Protein AF-A0A963N615-F1 (afdb_monomer)

Solvent-accessible surface area (backbone atoms only — not comparable to full-atom values): 5482 Å² total; per-residue (Å²): 84,89,89,74,76,44,90,75,71,40,63,41,67,49,83,62,44,60,48,84,44,24,34,51,54,95,93,53,89,80,54,91,96,47,40,63,45,58,40,94,87,49,53,70,45,41,28,42,75,44,95,88,59,64,77,44,79,57,93,67,80,101,69,89,62,47,84,44,68,63,87,83,55,93,51,51,59,88,73,82,92,127

pLDDT: mean 92.95, std 6.01, range [63.44, 98.12]

Sequence (82 aa):
QQVLGLPIHDNWWQTETGAIMIANVLAMDIKPGSMGKPLPGIDARLMRRRAGGGIEEVIADDVEGELALRVGWPSMFRGYLG

Radius of gyration: 15.48 Å; Cα contacts (8 Å, |Δi|>4): 114; chains: 1; bounding box: 33×40×45 Å

Structure (mmCIF, N/CA/C/O backbone):
data_AF-A0A963N615-F1
#
_entry.id   AF-A0A963N615-F1
#
loop_
_atom_site.group_PDB
_atom_site.id
_atom_site.type_symbol
_atom_site.label_atom_id
_atom_site.label_alt_id
_atom_site.label_comp_id
_atom_site.label_asym_id
_atom_site.label_entity_id
_atom_site.label_seq_id
_atom_site.pdbx_PDB_ins_code
_atom_site.Cartn_x
_atom_site.Cartn_y
_atom_site.Cartn_z
_atom_site.occupancy
_atom_site.B_iso_or_equiv
_atom_site.auth_seq_id
_atom_site.auth_comp_id
_atom_site.auth_asym_id
_atom_site.auth_atom_id
_atom_site.pdbx_PDB_model_num
ATOM 1 N N . GLN A 1 1 ? 0.211 -3.090 21.056 1.00 63.44 1 GLN A N 1
ATOM 2 C CA . GLN A 1 1 ? -0.949 -3.885 21.522 1.00 63.44 1 GLN A CA 1
ATOM 3 C C . GLN A 1 1 ? -1.037 -3.969 23.041 1.00 63.44 1 GLN A C 1
ATOM 5 O O . GLN A 1 1 ? -2.067 -3.585 23.566 1.00 63.44 1 GLN A O 1
ATOM 10 N N . GLN A 1 2 ? 0.012 -4.386 23.761 1.00 68.31 2 GLN A N 1
ATOM 11 C CA . GLN A 1 2 ? -0.071 -4.606 25.220 1.00 68.31 2 GLN A CA 1
ATOM 12 C C . GLN A 1 2 ? -0.472 -3.369 26.048 1.00 68.31 2 GLN A C 1
ATOM 14 O O . GLN A 1 2 ? -1.112 -3.522 27.077 1.00 68.31 2 GLN A O 1
ATOM 19 N N . VAL A 1 3 ? -0.157 -2.155 25.581 1.00 82.75 3 VAL A N 1
ATOM 20 C CA . VAL A 1 3 ? -0.512 -0.908 26.288 1.00 82.75 3 VAL A CA 1
ATOM 21 C C . VAL A 1 3 ? -1.980 -0.511 26.088 1.00 82.75 3 VAL A C 1
ATOM 23 O O . VAL A 1 3 ? -2.613 -0.032 27.019 1.00 82.75 3 VAL A O 1
ATOM 26 N N . LEU A 1 4 ? -2.527 -0.705 24.881 1.00 86.06 4 LEU A N 1
ATOM 27 C CA . LEU A 1 4 ? -3.880 -0.248 24.524 1.00 86.06 4 LEU A CA 1
ATOM 28 C C . LEU A 1 4 ? -4.939 -1.356 24.606 1.00 86.06 4 LEU A C 1
ATOM 30 O O . LEU A 1 4 ? -6.123 -1.057 24.531 1.00 86.06 4 LEU A O 1
ATOM 34 N N . GLY A 1 5 ? -4.539 -2.631 24.686 1.00 87.19 5 GLY A N 1
ATOM 35 C CA . GLY A 1 5 ? -5.459 -3.776 24.660 1.00 87.19 5 GLY A CA 1
ATOM 36 C C . GLY A 1 5 ? -6.223 -3.955 23.340 1.00 87.19 5 GLY A C 1
ATOM 37 O O . GLY A 1 5 ? -7.101 -4.806 23.260 1.00 87.19 5 GLY A O 1
ATOM 38 N N . LEU A 1 6 ? -5.896 -3.171 22.306 1.00 87.94 6 LEU A N 1
ATOM 39 C CA . LEU A 1 6 ? -6.594 -3.148 21.022 1.00 87.94 6 LEU A CA 1
ATOM 40 C C . LEU A 1 6 ? -5.680 -3.566 19.864 1.00 87.94 6 LEU A C 1
ATOM 42 O O . LEU A 1 6 ? -4.470 -3.287 19.908 1.00 87.94 6 LEU A O 1
ATOM 46 N N . PRO A 1 7 ? -6.235 -4.196 18.809 1.00 86.50 7 PRO A N 1
ATOM 47 C CA . PRO A 1 7 ? -5.492 -4.469 17.591 1.00 86.50 7 PRO A CA 1
ATOM 48 C C . PRO A 1 7 ? -4.998 -3.178 16.924 1.00 86.50 7 PRO A C 1
ATOM 50 O O . PRO A 1 7 ? -5.717 -2.184 16.872 1.00 86.50 7 PRO A O 1
ATOM 53 N N . ILE A 1 8 ? -3.760 -3.183 16.421 1.00 88.69 8 ILE A N 1
ATOM 54 C CA . ILE A 1 8 ? -3.200 -2.044 15.683 1.00 88.69 8 ILE A CA 1
ATOM 55 C C . ILE A 1 8 ? -3.352 -2.329 14.194 1.00 88.69 8 ILE A C 1
ATOM 57 O O . ILE A 1 8 ? -2.789 -3.300 13.695 1.00 88.69 8 ILE A O 1
ATOM 61 N N . HIS A 1 9 ? -4.098 -1.478 13.497 1.00 90.50 9 HIS A N 1
ATOM 62 C CA . HIS A 1 9 ? -4.261 -1.554 12.050 1.00 90.50 9 HIS A CA 1
ATOM 63 C C . HIS A 1 9 ? -3.150 -0.758 11.369 1.00 90.50 9 HIS A C 1
ATOM 65 O O . HIS A 1 9 ? -3.308 0.424 11.054 1.00 90.50 9 HIS A O 1
ATOM 71 N N . ASP A 1 10 ? -2.013 -1.423 11.181 1.00 92.94 10 ASP A N 1
ATOM 72 C CA . ASP A 1 10 ? -0.921 -0.882 10.383 1.00 92.94 10 ASP A CA 1
ATOM 73 C C . ASP A 1 10 ? -1.375 -0.751 8.925 1.00 92.94 10 ASP A C 1
ATOM 75 O O . ASP A 1 10 ? -1.970 -1.677 8.362 1.00 92.94 10 ASP A O 1
ATOM 79 N N . ASN A 1 11 ? -1.165 0.432 8.360 1.00 95.38 11 ASN A N 1
ATOM 80 C CA . ASN A 1 11 ? -1.588 0.782 7.019 1.00 95.38 11 ASN A CA 1
ATOM 81 C C . ASN A 1 11 ? -0.467 1.524 6.300 1.00 95.38 11 ASN A C 1
ATOM 83 O O . ASN A 1 11 ? 0.210 2.376 6.872 1.00 95.38 11 ASN A O 1
ATOM 87 N N . TRP A 1 12 ? -0.299 1.202 5.025 1.00 97.81 12 TRP A N 1
ATOM 88 C CA . TRP A 1 12 ? 0.737 1.772 4.185 1.00 97.81 12 TRP A CA 1
ATOM 89 C C . TRP A 1 12 ? 0.151 2.654 3.095 1.00 97.81 12 TRP A C 1
ATOM 91 O O . TRP A 1 12 ? -0.827 2.294 2.426 1.00 97.81 12 TRP A O 1
ATOM 101 N N . TRP A 1 13 ? 0.790 3.808 2.927 1.00 98.00 13 TRP A N 1
ATOM 102 C CA . TRP A 1 13 ? 0.522 4.800 1.900 1.00 98.00 13 TRP A CA 1
ATOM 103 C C . TRP A 1 13 ? 1.674 5.801 1.802 1.00 98.00 13 TRP A C 1
ATOM 105 O O . TRP A 1 13 ? 2.585 5.811 2.631 1.00 98.00 13 TRP A O 1
ATOM 115 N N . GLN A 1 14 ? 1.616 6.660 0.789 1.00 98.12 14 GLN A N 1
ATOM 116 C CA . GLN A 1 14 ? 2.523 7.797 0.605 1.00 98.12 14 GLN A CA 1
ATOM 117 C C . GLN A 1 14 ? 1.740 9.032 0.151 1.00 98.12 14 GLN A C 1
ATOM 119 O O . GLN A 1 14 ? 0.606 8.910 -0.326 1.00 98.12 14 GLN A O 1
ATOM 124 N N . THR A 1 15 ? 2.347 10.216 0.230 1.00 97.25 15 THR A N 1
ATOM 125 C CA . THR A 1 15 ? 1.739 11.478 -0.228 1.00 97.25 15 THR A CA 1
ATOM 126 C C . THR A 1 15 ? 1.184 11.363 -1.652 1.00 97.25 15 THR A C 1
ATOM 128 O O . THR A 1 15 ? 0.052 11.759 -1.916 1.00 97.25 15 THR A O 1
ATOM 131 N N . GLU A 1 16 ? 1.933 10.727 -2.553 1.00 97.75 16 GLU A N 1
ATOM 132 C CA . GLU A 1 16 ? 1.609 10.539 -3.970 1.00 97.75 16 GLU A CA 1
ATOM 133 C C . GLU A 1 16 ? 0.417 9.593 -4.204 1.00 97.75 16 GLU A C 1
ATOM 135 O O . GLU A 1 16 ? -0.212 9.591 -5.265 1.00 97.75 16 GLU A O 1
ATOM 140 N N . THR A 1 17 ? 0.081 8.776 -3.209 1.00 97.62 17 THR A N 1
ATOM 141 C CA . THR A 1 17 ? -1.040 7.834 -3.292 1.00 97.62 17 THR A CA 1
ATOM 142 C C . THR A 1 17 ? -2.365 8.478 -2.871 1.00 97.62 17 THR A C 1
ATOM 144 O O . THR A 1 17 ? -3.433 8.039 -3.309 1.00 97.62 17 THR A O 1
ATOM 147 N N . GLY A 1 18 ? -2.304 9.537 -2.054 1.00 97.62 18 GLY A N 1
ATOM 148 C CA . GLY A 1 18 ? -3.447 10.331 -1.595 1.00 97.62 18 GLY A CA 1
ATOM 149 C C . GLY A 1 18 ? -4.398 9.636 -0.611 1.00 97.62 18 GLY A C 1
ATOM 150 O O . GLY A 1 18 ? -5.313 10.282 -0.108 1.00 97.62 18 GLY A O 1
ATOM 151 N N . ALA A 1 19 ? -4.216 8.342 -0.335 1.00 97.38 19 ALA A N 1
ATOM 152 C CA . ALA A 1 19 ? -5.051 7.555 0.571 1.00 97.38 19 ALA A CA 1
ATOM 153 C C . ALA A 1 19 ? -4.327 6.270 1.009 1.00 97.38 19 ALA A C 1
ATOM 155 O O . ALA A 1 19 ? -3.272 5.939 0.480 1.00 97.38 19 ALA A O 1
ATOM 156 N N . ILE A 1 20 ? -4.923 5.516 1.936 1.00 97.75 20 ILE A N 1
ATOM 157 C CA . ILE A 1 20 ? -4.434 4.190 2.343 1.00 97.75 20 ILE A CA 1
ATOM 158 C C . ILE A 1 20 ? -4.446 3.224 1.150 1.00 97.75 20 ILE A C 1
ATOM 160 O O . ILE A 1 20 ? -5.465 3.108 0.473 1.00 97.75 20 ILE A O 1
ATOM 164 N N . MET A 1 21 ? -3.339 2.511 0.915 1.00 98.12 21 MET A N 1
ATOM 165 C CA . MET A 1 21 ? -3.197 1.567 -0.205 1.00 98.12 21 MET A CA 1
ATOM 166 C C . MET A 1 21 ? -3.223 0.104 0.253 1.00 98.12 21 MET A C 1
ATOM 168 O O . MET A 1 21 ? -3.860 -0.738 -0.383 1.00 98.12 21 MET A O 1
ATOM 172 N N . ILE A 1 22 ? -2.548 -0.203 1.363 1.00 97.94 22 ILE A N 1
ATOM 173 C CA . ILE A 1 22 ? -2.448 -1.550 1.945 1.00 97.94 22 ILE A CA 1
ATOM 174 C C . ILE A 1 22 ? -2.830 -1.444 3.419 1.00 97.94 22 ILE A C 1
ATOM 176 O O . ILE A 1 22 ? -2.326 -0.563 4.116 1.00 97.94 22 ILE A O 1
ATOM 180 N N . ALA A 1 23 ? -3.734 -2.302 3.884 1.00 96.69 23 ALA A N 1
ATOM 181 C CA . ALA A 1 23 ? -4.161 -2.318 5.279 1.00 96.69 23 ALA A CA 1
ATOM 182 C C . ALA A 1 23 ? -4.645 -3.705 5.717 1.00 96.69 23 ALA A C 1
ATOM 184 O O . ALA A 1 23 ? -5.047 -4.548 4.910 1.00 96.69 23 ALA A O 1
ATOM 185 N N . ASN A 1 24 ? -4.687 -3.912 7.032 1.00 94.94 24 ASN A N 1
ATOM 186 C CA . ASN A 1 24 ? -5.480 -4.981 7.631 1.00 94.94 24 ASN A CA 1
ATOM 187 C C . ASN A 1 24 ? -6.942 -4.529 7.754 1.00 94.94 24 ASN A C 1
ATOM 189 O O . ASN A 1 24 ? -7.230 -3.544 8.439 1.00 94.94 24 ASN A O 1
ATOM 193 N N . VAL A 1 25 ? -7.870 -5.257 7.129 1.00 89.56 25 VAL A N 1
ATOM 194 C CA . VAL A 1 25 ? -9.316 -5.030 7.300 1.00 89.56 25 VAL A CA 1
ATOM 195 C C . VAL A 1 25 ? -9.870 -5.878 8.445 1.00 89.56 25 VAL A C 1
ATOM 197 O O . VAL A 1 25 ? -9.272 -6.879 8.823 1.00 89.56 25 VAL A O 1
ATOM 200 N N . LEU A 1 26 ? -11.040 -5.508 8.976 1.00 85.44 26 LEU A N 1
ATOM 201 C CA . LEU A 1 26 ? -11.682 -6.200 10.108 1.00 85.44 26 LEU A CA 1
ATOM 202 C C . LEU A 1 26 ? -11.875 -7.714 9.901 1.00 85.44 26 LEU A C 1
ATOM 204 O O . LEU A 1 26 ? -11.960 -8.452 10.873 1.00 85.44 26 LEU A O 1
ATOM 208 N N . ALA A 1 27 ? -11.950 -8.171 8.650 1.00 88.44 27 ALA A N 1
ATOM 209 C CA . ALA A 1 27 ? -12.128 -9.578 8.298 1.00 88.44 27 ALA A CA 1
ATOM 210 C C . ALA A 1 27 ? -10.812 -10.387 8.232 1.00 88.44 27 ALA A C 1
ATOM 212 O O . ALA A 1 27 ? -10.828 -11.518 7.752 1.00 88.44 27 ALA A O 1
ATOM 213 N N . MET A 1 28 ? -9.674 -9.815 8.640 1.00 89.75 28 MET A N 1
ATOM 214 C CA . MET A 1 28 ? -8.352 -10.444 8.555 1.00 89.75 28 MET A CA 1
ATOM 215 C C . MET A 1 28 ? -7.677 -10.554 9.922 1.00 89.75 28 MET A C 1
ATOM 217 O O . MET A 1 28 ? -7.785 -9.653 10.754 1.00 89.75 28 MET A O 1
ATOM 221 N N . ASP A 1 29 ? -6.893 -11.617 10.102 1.00 91.25 29 ASP A N 1
ATOM 222 C CA . ASP A 1 29 ? -5.970 -11.727 11.228 1.00 91.25 29 ASP A CA 1
ATOM 223 C C . ASP A 1 29 ? -4.853 -10.681 11.114 1.00 91.25 29 ASP A C 1
ATOM 225 O O . ASP A 1 29 ? -4.213 -10.539 10.069 1.00 91.25 29 ASP A O 1
ATOM 229 N N . ILE A 1 30 ? -4.591 -9.964 12.210 1.00 92.12 30 ILE A N 1
ATOM 230 C CA . ILE A 1 30 ? -3.557 -8.925 12.264 1.00 92.12 30 ILE A CA 1
ATOM 231 C C . ILE A 1 30 ? -2.253 -9.520 12.787 1.00 92.12 30 ILE A C 1
ATOM 233 O O . ILE A 1 30 ? -2.126 -9.827 13.975 1.00 92.12 30 ILE A O 1
ATOM 237 N N . LYS A 1 31 ? -1.244 -9.600 11.915 1.00 91.19 31 LYS A N 1
ATOM 238 C CA . LYS A 1 31 ? 0.136 -9.920 12.301 1.00 91.19 31 LYS A CA 1
ATOM 239 C C . LYS A 1 31 ? 0.868 -8.630 12.706 1.00 91.19 31 LYS A C 1
ATOM 241 O O . LYS A 1 31 ? 0.970 -7.726 11.877 1.00 91.19 31 LYS A O 1
ATOM 246 N N . PRO A 1 32 ? 1.408 -8.516 13.936 1.00 90.06 32 PRO A N 1
ATOM 247 C CA . PRO A 1 32 ? 2.164 -7.334 14.349 1.00 90.06 32 PRO A CA 1
ATOM 248 C C . PRO A 1 32 ? 3.303 -6.997 13.375 1.00 90.06 32 PRO A C 1
ATOM 250 O O . PRO A 1 32 ? 4.089 -7.872 13.017 1.00 90.06 32 PRO A O 1
ATOM 253 N N . GLY A 1 33 ? 3.369 -5.734 12.944 1.00 88.62 33 GLY A N 1
ATOM 254 C CA . GLY A 1 33 ? 4.347 -5.244 11.963 1.00 88.62 33 GLY A CA 1
ATOM 255 C C . GLY A 1 33 ? 4.027 -5.576 10.500 1.00 88.62 33 GLY A C 1
ATOM 256 O O . GLY A 1 33 ? 4.799 -5.217 9.619 1.00 88.62 33 GLY A O 1
ATOM 257 N N . SER A 1 34 ? 2.914 -6.263 10.217 1.00 93.19 34 SER A N 1
ATOM 258 C CA . SER A 1 34 ? 2.426 -6.464 8.853 1.00 93.19 34 SER A CA 1
ATOM 259 C C . SER A 1 34 ? 1.384 -5.413 8.493 1.00 93.19 34 SER A C 1
ATOM 261 O O . SER A 1 34 ? 0.382 -5.252 9.189 1.00 93.19 34 SER A O 1
ATOM 263 N N . MET A 1 35 ? 1.574 -4.780 7.338 1.00 94.38 35 MET A N 1
ATOM 264 C CA . MET A 1 35 ? 0.657 -3.784 6.775 1.00 94.38 35 MET A CA 1
ATOM 265 C C . MET A 1 35 ? -0.621 -4.419 6.188 1.00 94.38 35 MET A C 1
ATOM 267 O O . MET A 1 35 ? -1.532 -3.706 5.788 1.00 94.38 35 MET A O 1
ATOM 271 N N . GLY A 1 36 ? -0.722 -5.753 6.131 1.00 94.81 36 GLY A N 1
ATOM 272 C CA . GLY A 1 36 ? -1.894 -6.465 5.615 1.00 94.81 36 GLY A CA 1
ATOM 273 C C . GLY A 1 36 ? -1.855 -6.692 4.102 1.00 94.81 36 GLY A C 1
ATOM 274 O O . GLY A 1 36 ? -0.841 -7.133 3.561 1.00 94.81 36 GLY A O 1
ATOM 275 N N . LYS A 1 37 ? -2.983 -6.454 3.422 1.00 95.69 37 LYS A N 1
ATOM 276 C CA . LYS A 1 37 ? -3.158 -6.704 1.980 1.00 95.69 37 LYS A CA 1
ATOM 277 C C . LYS A 1 37 ? -3.633 -5.441 1.250 1.00 95.69 37 LYS A C 1
ATOM 279 O O . LYS A 1 37 ? -4.155 -4.532 1.901 1.00 95.69 37 LYS A O 1
ATOM 284 N N . PRO A 1 38 ? -3.452 -5.356 -0.081 1.00 96.94 38 PRO A N 1
ATOM 285 C CA . PRO A 1 38 ? -3.974 -4.240 -0.864 1.00 96.94 38 PRO A CA 1
ATOM 286 C C . PRO A 1 38 ? -5.482 -4.086 -0.673 1.00 96.94 38 PRO A C 1
ATOM 288 O O . PRO A 1 38 ? -6.215 -5.080 -0.642 1.00 96.94 38 PRO A O 1
ATOM 291 N N . LEU A 1 39 ? -5.945 -2.843 -0.533 1.00 96.06 39 LEU A N 1
ATOM 292 C CA . LEU A 1 39 ? -7.376 -2.558 -0.459 1.00 96.06 39 LEU A CA 1
ATOM 293 C C . LEU A 1 39 ? -8.080 -2.909 -1.783 1.00 96.06 39 LEU A C 1
ATOM 295 O O . LEU A 1 39 ? -7.444 -2.916 -2.841 1.00 96.06 39 LEU A O 1
ATOM 299 N N . PRO A 1 40 ? -9.403 -3.164 -1.765 1.00 94.44 40 PRO A N 1
ATOM 300 C CA . PRO A 1 40 ? -10.163 -3.396 -2.989 1.00 94.44 40 PRO A CA 1
ATOM 301 C C . PRO A 1 40 ? -9.949 -2.278 -4.021 1.00 94.44 40 PRO A C 1
ATOM 303 O O . PRO A 1 40 ? -10.130 -1.101 -3.719 1.00 94.44 40 PRO A O 1
ATOM 306 N N . GLY A 1 41 ? -9.569 -2.657 -5.243 1.00 94.38 41 GLY A N 1
ATOM 307 C CA . GLY A 1 41 ? -9.268 -1.724 -6.336 1.00 94.38 41 GLY A CA 1
ATOM 308 C C . GLY A 1 41 ? -7.806 -1.267 -6.421 1.00 94.38 41 GLY A C 1
ATOM 309 O O . GLY A 1 41 ? -7.445 -0.631 -7.409 1.00 94.38 41 GLY A O 1
ATOM 310 N N . ILE A 1 42 ? -6.957 -1.616 -5.448 1.00 97.69 42 ILE A N 1
ATOM 311 C CA . ILE A 1 42 ? -5.511 -1.369 -5.493 1.00 97.69 42 ILE A CA 1
ATOM 312 C C . ILE A 1 42 ? -4.792 -2.630 -5.982 1.00 97.69 42 ILE A C 1
ATOM 314 O O . ILE A 1 42 ? -4.838 -3.677 -5.339 1.00 97.69 42 ILE A O 1
ATOM 318 N N . ASP A 1 43 ? -4.103 -2.526 -7.119 1.00 96.88 43 ASP A N 1
ATOM 319 C CA . ASP A 1 43 ? -3.257 -3.594 -7.665 1.00 96.88 43 ASP A CA 1
ATOM 320 C C . ASP A 1 43 ? -1.793 -3.311 -7.303 1.00 96.88 43 ASP A C 1
ATOM 322 O O . ASP A 1 43 ? -1.107 -2.539 -7.980 1.00 96.88 43 ASP A O 1
ATOM 326 N N . ALA A 1 44 ? -1.349 -3.897 -6.187 1.00 97.19 44 ALA A N 1
ATOM 327 C CA . ALA A 1 44 ? 0.016 -3.786 -5.684 1.00 97.19 44 ALA A CA 1
ATOM 328 C C . ALA A 1 44 ? 0.829 -5.037 -6.026 1.00 97.19 44 ALA A C 1
ATOM 330 O O . ALA A 1 44 ? 0.372 -6.161 -5.807 1.00 97.19 44 ALA A O 1
ATOM 331 N N . ARG A 1 45 ? 2.047 -4.839 -6.529 1.00 96.81 45 ARG A N 1
ATOM 332 C CA . ARG A 1 45 ? 2.952 -5.893 -6.993 1.00 96.81 45 ARG A CA 1
ATOM 333 C C . ARG A 1 45 ? 4.346 -5.693 -6.433 1.00 96.81 45 ARG A C 1
ATOM 335 O O . ARG A 1 45 ? 4.795 -4.563 -6.257 1.00 96.81 45 ARG A O 1
ATOM 342 N N . LEU A 1 46 ? 5.035 -6.803 -6.205 1.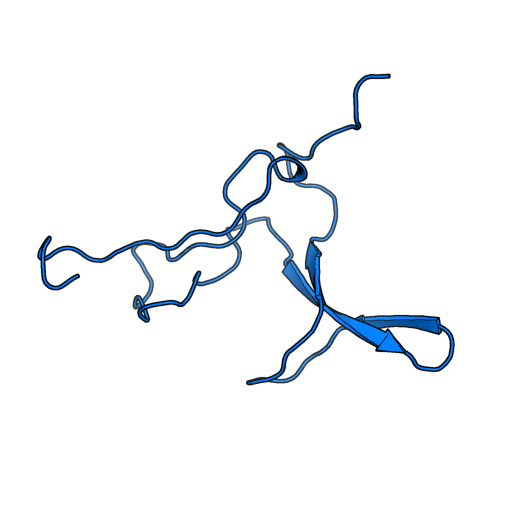00 96.94 46 LEU A N 1
ATOM 343 C CA . LEU A 1 46 ? 6.460 -6.789 -5.932 1.00 96.94 46 LEU A CA 1
ATOM 344 C C . LEU A 1 46 ? 7.204 -6.845 -7.264 1.00 96.94 46 LEU A C 1
ATOM 346 O O . LEU A 1 46 ? 6.941 -7.721 -8.084 1.00 96.94 46 LEU A O 1
ATOM 350 N N . MET A 1 47 ? 8.119 -5.913 -7.486 1.00 96.12 47 MET A N 1
ATOM 351 C CA . MET A 1 47 ? 8.903 -5.809 -8.710 1.00 96.12 47 MET A CA 1
ATOM 352 C C . MET A 1 47 ? 10.394 -5.943 -8.403 1.00 96.12 47 MET A C 1
ATOM 354 O O . MET A 1 47 ? 10.854 -5.656 -7.300 1.00 96.12 47 MET A O 1
ATOM 358 N N . ARG A 1 48 ? 11.184 -6.352 -9.390 1.00 95.88 48 ARG A N 1
ATOM 359 C CA . ARG A 1 48 ? 12.647 -6.386 -9.304 1.00 95.88 48 ARG A CA 1
ATOM 360 C C . ARG A 1 48 ? 13.264 -5.850 -10.587 1.00 95.88 48 ARG A C 1
ATOM 362 O O . ARG A 1 48 ? 12.742 -6.072 -11.678 1.00 95.88 48 ARG A O 1
ATOM 369 N N . ARG A 1 49 ? 14.398 -5.155 -10.462 1.00 93.81 49 ARG A N 1
ATOM 370 C CA . ARG A 1 49 ? 15.206 -4.739 -11.615 1.00 93.81 49 ARG A CA 1
ATOM 371 C C . ARG A 1 49 ? 15.980 -5.922 -12.173 1.00 93.81 49 ARG A C 1
ATOM 373 O O . ARG A 1 49 ? 16.677 -6.616 -11.435 1.00 93.81 49 ARG A O 1
ATOM 380 N N . ARG A 1 50 ? 15.904 -6.114 -13.487 1.00 92.12 50 ARG A N 1
ATOM 381 C CA . ARG A 1 50 ? 16.727 -7.105 -14.189 1.00 92.12 50 ARG A CA 1
ATOM 382 C C . ARG A 1 50 ? 18.138 -6.569 -14.407 1.00 92.12 50 ARG A C 1
ATOM 384 O O . ARG A 1 50 ? 18.323 -5.379 -14.651 1.00 92.12 50 ARG A O 1
ATOM 391 N N . ALA A 1 51 ? 19.124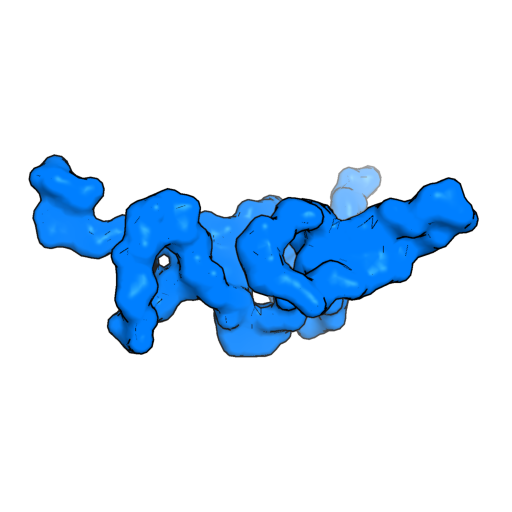 -7.466 -14.419 1.00 84.69 51 ALA A N 1
ATOM 392 C CA . ALA A 1 51 ? 20.526 -7.119 -14.675 1.00 84.69 51 ALA A CA 1
ATOM 393 C C . ALA A 1 51 ? 20.749 -6.445 -16.048 1.00 84.69 51 ALA A C 1
ATOM 395 O O . ALA A 1 51 ? 21.645 -5.621 -16.188 1.00 84.69 51 ALA A O 1
ATOM 396 N N . GLY A 1 52 ? 19.913 -6.755 -17.046 1.00 87.19 52 GLY A N 1
ATOM 397 C CA . GLY A 1 52 ? 19.941 -6.136 -18.379 1.00 87.19 52 GLY A CA 1
ATOM 398 C C . GLY A 1 52 ? 19.075 -4.879 -18.530 1.00 87.19 52 GLY A C 1
ATOM 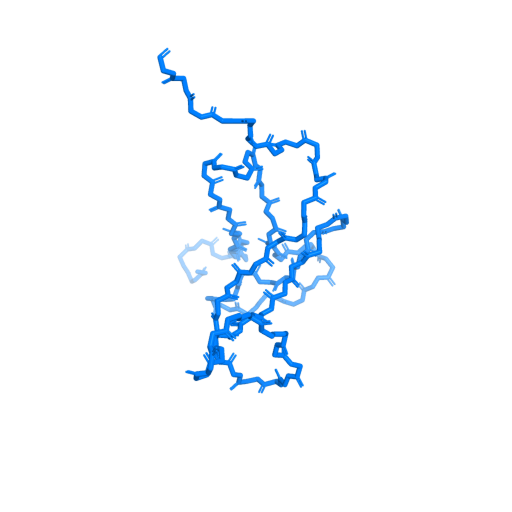399 O O . GLY A 1 52 ? 18.875 -4.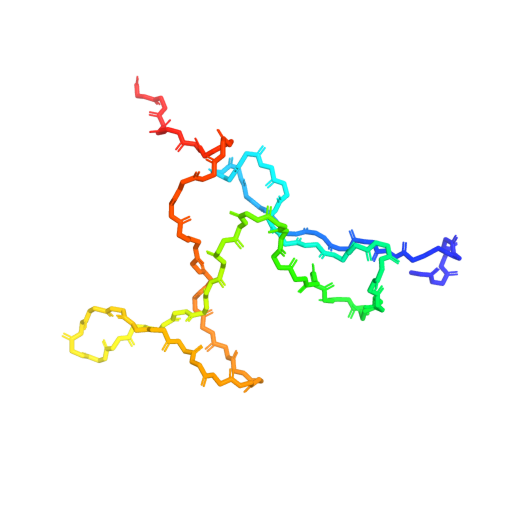421 -19.652 1.00 87.19 52 GLY A O 1
ATOM 400 N N . GLY A 1 53 ? 18.531 -4.341 -17.434 1.00 88.56 53 GLY A N 1
ATOM 401 C CA . GLY A 1 53 ? 17.555 -3.252 -17.454 1.00 88.56 53 GLY A CA 1
ATOM 402 C C . GLY A 1 53 ? 16.101 -3.732 -17.547 1.00 88.56 53 GLY A C 1
ATOM 403 O O . GLY A 1 53 ? 15.809 -4.885 -17.867 1.00 88.56 53 GLY A O 1
ATOM 404 N N . GLY A 1 54 ? 15.173 -2.826 -17.232 1.00 90.81 54 GLY A N 1
ATOM 405 C CA . GLY A 1 54 ? 13.745 -3.127 -17.107 1.00 90.81 54 GLY A CA 1
ATOM 406 C C . GLY A 1 54 ? 13.350 -3.677 -15.732 1.00 90.81 54 GLY A C 1
ATOM 407 O O . GLY A 1 54 ? 14.185 -3.858 -14.842 1.00 90.81 54 GLY A O 1
ATOM 408 N N . ILE A 1 55 ? 12.050 -3.916 -15.568 1.00 93.62 55 ILE A N 1
ATOM 409 C CA . ILE A 1 55 ? 11.445 -4.432 -14.337 1.00 93.62 55 ILE A CA 1
ATOM 410 C C . ILE A 1 55 ? 10.689 -5.725 -14.625 1.00 93.62 55 ILE A C 1
ATOM 412 O O . ILE A 1 55 ? 10.143 -5.906 -15.714 1.00 93.62 55 ILE A O 1
ATOM 416 N N . GLU A 1 56 ? 10.643 -6.609 -13.639 1.00 94.88 56 GLU A N 1
ATOM 417 C CA . GLU A 1 56 ? 9.828 -7.818 -13.670 1.00 94.88 56 GLU A CA 1
ATOM 418 C C . GLU A 1 56 ? 9.055 -8.005 -12.379 1.00 94.88 56 GLU A C 1
ATOM 420 O O . GLU A 1 56 ? 9.510 -7.577 -11.320 1.00 94.88 56 GLU A O 1
ATOM 425 N N . GLU A 1 57 ? 7.887 -8.630 -12.485 1.00 96.19 57 GLU A N 1
ATOM 426 C CA . GLU A 1 57 ? 7.085 -8.999 -11.325 1.00 96.19 57 GLU A CA 1
ATOM 427 C C . GLU A 1 57 ? 7.722 -10.190 -10.610 1.00 96.19 57 GLU A C 1
ATOM 429 O O . GLU A 1 57 ? 8.141 -11.166 -11.236 1.00 96.19 57 GLU A O 1
ATOM 434 N N . VAL A 1 58 ? 7.781 -10.106 -9.287 1.00 95.94 58 VAL A N 1
ATOM 435 C CA . VAL A 1 58 ? 8.245 -11.176 -8.416 1.00 95.94 58 VAL A CA 1
ATOM 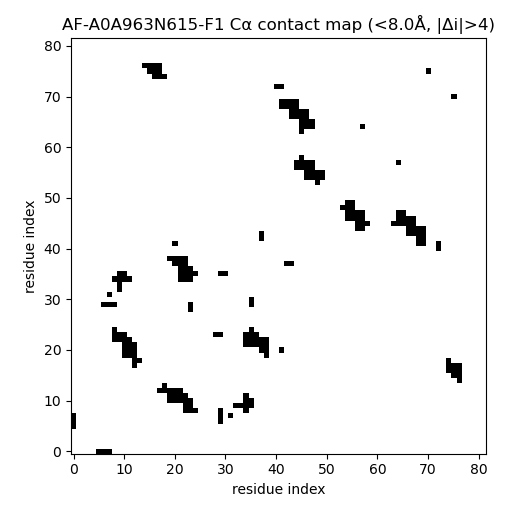436 C C . VAL A 1 58 ? 7.024 -11.937 -7.911 1.00 95.94 58 VAL A C 1
ATOM 438 O O . VAL A 1 58 ? 6.242 -11.417 -7.119 1.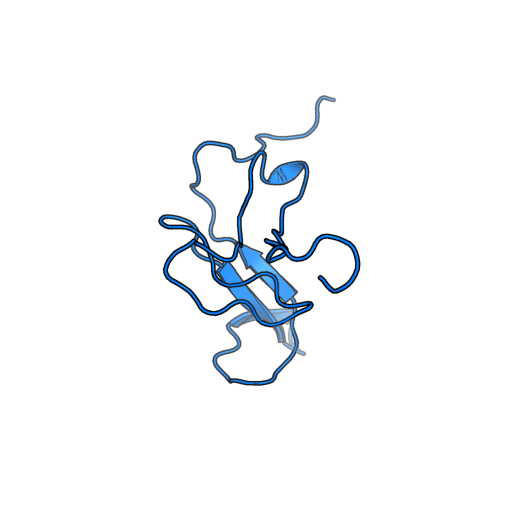00 95.94 58 VAL A O 1
ATOM 441 N N . ILE A 1 59 ? 6.875 -13.178 -8.376 1.00 92.38 59 ILE A N 1
ATOM 442 C CA . ILE A 1 59 ? 5.787 -14.090 -7.999 1.00 92.38 59 ILE A CA 1
ATOM 443 C C . ILE A 1 59 ? 6.388 -15.219 -7.155 1.00 92.38 59 ILE A C 1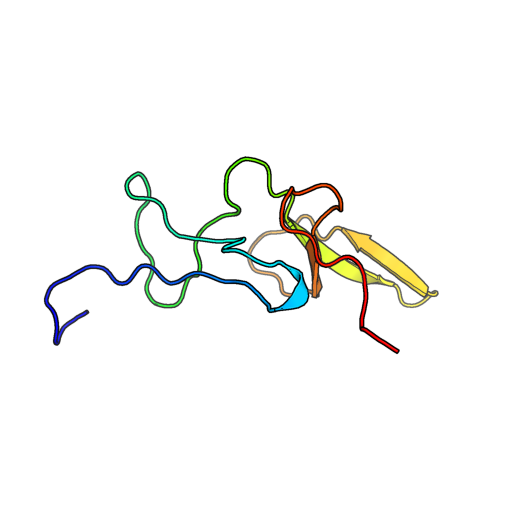
ATOM 445 O O . ILE A 1 59 ? 6.560 -16.345 -7.618 1.00 92.38 59 ILE A O 1
ATOM 449 N N . ALA A 1 60 ? 6.801 -14.884 -5.938 1.00 93.25 60 ALA A N 1
ATOM 450 C CA . ALA A 1 60 ? 7.271 -15.837 -4.941 1.00 93.25 60 ALA A CA 1
ATOM 451 C C . ALA A 1 60 ? 6.903 -15.329 -3.544 1.00 93.25 60 ALA A C 1
ATOM 453 O O . ALA A 1 60 ? 6.786 -14.120 -3.335 1.00 93.25 60 ALA A O 1
ATOM 454 N N . ASP A 1 61 ? 6.731 -16.256 -2.608 1.00 94.00 61 ASP A N 1
ATOM 455 C CA . ASP A 1 61 ? 6.501 -15.939 -1.200 1.00 94.00 61 ASP A CA 1
ATOM 456 C C . ASP A 1 61 ? 7.835 -15.660 -0.488 1.00 94.00 61 ASP A C 1
ATOM 458 O O . ASP A 1 61 ? 8.893 -16.093 -0.946 1.00 94.00 61 ASP A O 1
ATOM 462 N N . ASP A 1 62 ? 7.779 -14.939 0.637 1.00 93.88 62 ASP A N 1
ATOM 463 C CA . ASP A 1 62 ? 8.923 -14.654 1.521 1.00 93.88 62 ASP A CA 1
ATOM 464 C C . ASP A 1 62 ? 10.159 -14.056 0.815 1.00 93.88 62 ASP A C 1
ATOM 466 O O . ASP A 1 62 ? 11.309 -14.345 1.152 1.00 93.88 62 ASP A O 1
ATOM 470 N N . VAL A 1 63 ? 9.925 -13.181 -0.164 1.00 95.25 63 VAL A N 1
ATOM 471 C CA . VAL A 1 63 ? 10.972 -12.460 -0.899 1.00 95.25 63 VAL A CA 1
ATOM 472 C C . VAL A 1 63 ? 10.769 -10.952 -0.850 1.00 95.25 63 VAL A C 1
ATOM 474 O O . VAL A 1 63 ? 9.651 -10.445 -0.775 1.00 95.25 63 VAL A O 1
ATOM 477 N N . GLU A 1 64 ? 11.880 -10.229 -0.955 1.00 93.75 64 GLU A N 1
ATOM 478 C CA . GLU A 1 64 ? 11.903 -8.771 -1.017 1.00 93.75 64 GLU A CA 1
ATOM 479 C C . GLU A 1 64 ? 12.056 -8.253 -2.457 1.00 93.75 64 GLU A C 1
ATOM 481 O O . GLU A 1 64 ? 12.585 -8.924 -3.360 1.00 93.75 64 GLU A O 1
ATOM 486 N N . GLY A 1 65 ? 11.592 -7.021 -2.659 1.00 94.19 65 GLY A N 1
ATOM 487 C CA . GLY A 1 65 ? 11.595 -6.307 -3.930 1.00 94.19 65 GLY A CA 1
ATOM 488 C C . GLY A 1 65 ? 11.010 -4.900 -3.790 1.00 94.19 65 GLY A C 1
ATOM 489 O O . GLY A 1 65 ? 10.720 -4.428 -2.693 1.00 94.19 65 GLY A O 1
ATOM 490 N N . GLU A 1 66 ? 10.841 -4.225 -4.918 1.00 95.81 66 GLU A N 1
ATOM 491 C CA . GLU A 1 66 ? 10.269 -2.883 -4.997 1.00 95.81 66 GLU A CA 1
ATOM 492 C C . GLU A 1 66 ? 8.737 -2.971 -5.022 1.00 95.81 66 GLU A C 1
ATOM 494 O O . GLU A 1 66 ? 8.166 -3.640 -5.883 1.00 95.81 66 GLU A O 1
ATOM 499 N N . LEU A 1 67 ? 8.055 -2.292 -4.097 1.00 96.56 67 LEU A N 1
ATOM 500 C CA . LEU A 1 67 ? 6.595 -2.211 -4.101 1.00 96.56 67 LEU A CA 1
ATOM 501 C C . LEU A 1 67 ? 6.130 -1.258 -5.209 1.00 96.56 67 LEU A C 1
ATOM 503 O O . LEU A 1 67 ? 6.429 -0.066 -5.176 1.00 96.56 67 LEU A O 1
ATOM 507 N N . ALA A 1 68 ? 5.373 -1.777 -6.172 1.00 96.69 68 ALA A N 1
ATOM 508 C CA . ALA A 1 68 ? 4.791 -1.007 -7.262 1.00 96.69 68 ALA A CA 1
ATOM 509 C C . ALA A 1 68 ? 3.262 -1.082 -7.229 1.00 96.69 68 ALA A C 1
ATOM 511 O O . ALA A 1 68 ? 2.686 -2.121 -6.911 1.00 96.69 68 ALA A O 1
ATOM 512 N N . LEU A 1 69 ? 2.603 0.011 -7.610 1.00 97.25 69 LEU A N 1
ATOM 513 C CA . LEU A 1 69 ? 1.152 0.074 -7.767 1.00 97.25 69 LEU A CA 1
ATOM 514 C C . LEU A 1 69 ? 0.807 0.280 -9.242 1.00 97.25 69 LEU A C 1
ATOM 516 O O . LEU A 1 69 ? 1.364 1.168 -9.894 1.00 97.25 69 LEU A O 1
ATOM 520 N N . ARG A 1 70 ? -0.137 -0.497 -9.778 1.00 96.25 70 ARG A N 1
ATOM 521 C CA . ARG A 1 70 ? -0.694 -0.217 -11.106 1.00 96.25 70 ARG A CA 1
ATOM 522 C C . ARG A 1 70 ? -1.511 1.067 -11.049 1.00 96.25 70 ARG A C 1
ATOM 524 O O . ARG A 1 70 ? -2.366 1.233 -10.183 1.00 96.25 70 ARG A O 1
ATOM 531 N N . VAL A 1 71 ? -1.26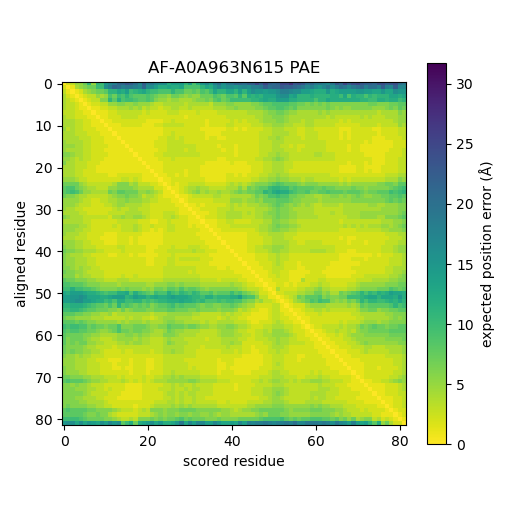6 1.963 -12.002 1.00 95.56 71 VAL A N 1
ATOM 532 C CA . VAL A 1 71 ? -1.970 3.247 -12.081 1.00 95.56 71 VAL A CA 1
ATOM 533 C C . VAL A 1 71 ? -3.478 3.072 -12.288 1.00 95.56 71 VAL A C 1
ATOM 535 O O . VAL A 1 71 ? -3.904 2.127 -12.951 1.00 95.56 71 VAL A O 1
ATOM 538 N N . GLY A 1 72 ? -4.277 4.011 -11.769 1.00 95.12 72 GLY A N 1
ATOM 539 C CA . GLY A 1 72 ? -5.725 4.051 -12.020 1.00 95.12 72 GLY A CA 1
ATOM 540 C C . GLY A 1 72 ? -6.628 4.241 -10.800 1.00 95.12 72 GLY A C 1
ATOM 541 O O . GLY A 1 72 ? -7.845 4.233 -10.966 1.00 95.12 72 GLY A O 1
ATOM 542 N N . TRP A 1 73 ? -6.087 4.427 -9.591 1.00 97.06 73 TRP A N 1
ATOM 543 C CA . TRP A 1 73 ? -6.920 4.680 -8.410 1.00 97.06 73 TRP A CA 1
ATOM 544 C C . TRP A 1 73 ? -7.388 6.1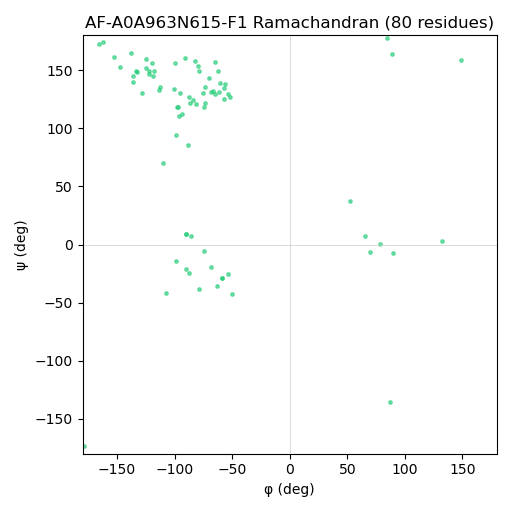51 -8.317 1.00 97.06 73 TRP A C 1
ATOM 546 O O . TRP A 1 73 ? -6.706 7.047 -8.825 1.00 97.06 73 TRP A O 1
ATOM 556 N N . PRO A 1 74 ? -8.531 6.443 -7.659 1.00 96.69 74 PRO A N 1
ATOM 557 C CA . PRO A 1 74 ? -9.152 7.774 -7.701 1.00 96.69 74 PRO A CA 1
ATOM 558 C C . PRO A 1 74 ? -8.323 8.915 -7.093 1.00 96.69 74 PRO A C 1
ATOM 560 O O . PRO A 1 74 ? -8.357 10.032 -7.603 1.00 96.69 74 PRO A O 1
ATOM 563 N N . SER A 1 75 ? -7.580 8.645 -6.016 1.00 97.12 75 SER A N 1
ATOM 564 C CA . SER A 1 75 ? -6.792 9.642 -5.271 1.00 97.12 75 SER A CA 1
ATOM 565 C C . SER A 1 75 ? -5.356 9.816 -5.779 1.00 97.12 75 SER A C 1
ATOM 567 O O . SER A 1 75 ? -4.556 10.472 -5.117 1.00 97.12 75 SER A O 1
ATOM 569 N N . MET A 1 76 ? -5.009 9.222 -6.925 1.00 97.25 76 MET A N 1
ATOM 570 C CA . MET A 1 76 ? -3.661 9.288 -7.490 1.00 97.25 76 MET A CA 1
ATOM 571 C C . MET A 1 76 ? -3.216 10.734 -7.709 1.00 97.25 76 MET A C 1
ATOM 573 O O . MET A 1 76 ? -3.865 11.502 -8.429 1.00 97.25 76 MET A O 1
ATOM 577 N N . PHE A 1 77 ? -2.067 11.073 -7.128 1.00 96.25 77 PHE A N 1
ATOM 578 C CA . PHE A 1 77 ? -1.423 12.359 -7.325 1.00 96.25 77 PHE A CA 1
ATOM 579 C C . PHE A 1 77 ? -1.146 12.612 -8.808 1.00 96.25 77 PHE A C 1
ATOM 581 O O . PHE A 1 77 ? -0.677 11.736 -9.534 1.00 96.25 77 PHE A O 1
ATOM 588 N N . ARG A 1 78 ? -1.464 13.823 -9.272 1.00 94.31 78 ARG A N 1
ATOM 589 C CA . ARG A 1 78 ? -1.383 14.178 -10.697 1.00 94.31 78 ARG A CA 1
ATOM 590 C C . ARG A 1 78 ? -0.030 14.748 -11.109 1.00 94.31 78 ARG A C 1
ATOM 592 O O . ARG A 1 78 ? 0.295 14.704 -12.290 1.00 94.31 78 ARG A O 1
ATOM 599 N N . GLY A 1 79 ? 0.749 15.257 -10.162 1.00 94.81 79 GLY A N 1
ATOM 600 C CA . GLY A 1 79 ? 2.055 15.849 -10.421 1.00 94.81 79 GLY A CA 1
ATOM 601 C C . GLY A 1 79 ? 2.376 16.961 -9.433 1.00 94.81 79 GLY A C 1
ATOM 602 O O . GLY A 1 79 ? 1.481 17.522 -8.801 1.00 94.81 79 GLY A O 1
ATOM 603 N N . TYR A 1 80 ? 3.665 17.263 -9.294 1.00 94.06 80 TYR A N 1
ATOM 604 C CA . TYR A 1 80 ? 4.137 18.364 -8.461 1.00 94.06 80 TYR A CA 1
ATOM 605 C C . TYR A 1 80 ? 3.774 19.707 -9.088 1.00 94.06 80 TYR A C 1
ATOM 607 O O . TYR A 1 80 ? 3.803 19.861 -10.309 1.00 94.06 80 TYR A O 1
ATOM 615 N N . LEU A 1 81 ? 3.433 20.675 -8.239 1.00 91.38 81 LEU A N 1
ATOM 616 C CA . LEU A 1 81 ? 3.254 22.049 -8.678 1.00 91.38 81 LEU A CA 1
ATOM 617 C C . LEU A 1 81 ? 4.638 22.646 -8.966 1.00 91.38 81 LEU A C 1
ATOM 619 O O . LEU A 1 81 ? 5.500 22.635 -8.086 1.00 91.38 81 LEU A O 1
ATOM 623 N N . GLY A 1 82 ? 4.833 23.107 -10.201 1.00 74.94 82 GLY A N 1
ATOM 624 C CA . GLY A 1 82 ? 5.980 23.908 -10.632 1.00 74.94 82 GLY A CA 1
ATOM 625 C C . GLY A 1 82 ? 5.638 25.387 -10.667 1.00 74.94 82 GLY A C 1
ATOM 626 O O . GLY A 1 82 ? 4.454 25.699 -10.934 1.00 74.94 82 GLY A O 1
#

Secondary structure (DSSP, 8-state):
-TTTSS----EE--GGG-S--EE--TTS---TT---EEPTT--EEEEEE-TTSSEEE---SS---EEEE-S--TT-------

Nearest PDB structures (foldseek):
  4fuq-assembly3_C  TM=8.090E-01  e=5.114E-02  Rhodopseudomonas palustris CGA009
  4fuq-assembly2_B  TM=8.089E-01  e=6.136E-02  Rhodopseudomonas palustris CGA009
  6mg0-assembly2_B  TM=6.257E-01  e=2.211E+00  Brevibacillus parabrevis
  1uyv-assembly2_B  TM=4.036E-01  e=3.184E+00  Saccharomyces cerevisiae

Mean predicted aligned error: 4.22 Å

Foldseek 3Di:
DVVPPDDDWAFDDDPQRQDTFATDDPVDDDDPPDRHGGDPPKDKFFWAADPVGDIDTDDDPPDHGDIDTDDDDDRGHPDDDD